Protein AF-A0A552PR44-F1 (afdb_monomer_lite)

Organism: NCBI:txid2486223

Sequence (66 aa):
MIKSINVTGLKPEQIQQIQVLIAAFKAQNQLSKSETEIDMIEYLLENPIEVDNLEFMKREEIYDRT

Structure (mmCIF, N/CA/C/O backbone):
data_AF-A0A552PR44-F1
#
_entry.id   AF-A0A552PR44-F1
#
loop_
_atom_site.group_PDB
_atom_site.id
_atom_site.type_symbol
_atom_site.label_atom_id
_atom_site.label_alt_id
_atom_site.label_comp_id
_atom_site.label_asym_id
_atom_site.label_entity_id
_atom_site.label_seq_id
_atom_site.pdbx_PDB_ins_code
_atom_site.Cartn_x
_atom_site.Cartn_y
_atom_site.Cartn_z
_atom_site.occupancy
_atom_site.B_iso_or_equiv
_atom_site.auth_seq_id
_atom_site.auth_comp_id
_atom_site.auth_asym_id
_ato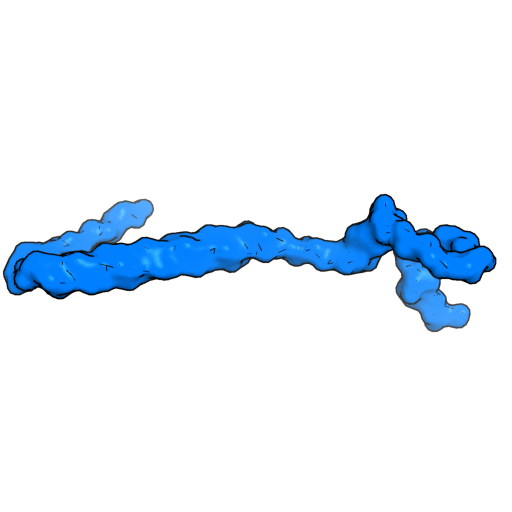m_site.auth_atom_id
_atom_site.pdbx_PDB_model_num
ATOM 1 N N . MET A 1 1 ? -1.021 15.591 13.569 1.00 48.19 1 MET A N 1
ATOM 2 C CA . MET A 1 1 ? -2.345 15.865 14.172 1.00 48.19 1 MET A CA 1
ATOM 3 C C . MET A 1 1 ? -3.084 14.537 14.283 1.00 48.19 1 MET A C 1
ATOM 5 O O . MET A 1 1 ? -3.349 13.928 13.254 1.00 48.19 1 MET A O 1
ATOM 9 N N . ILE A 1 2 ? -3.314 14.023 15.492 1.00 59.03 2 ILE A N 1
ATOM 10 C CA . ILE A 1 2 ? -4.045 12.760 15.690 1.00 59.03 2 ILE A CA 1
ATOM 11 C C . ILE A 1 2 ? -5.540 13.093 15.672 1.00 59.03 2 ILE A C 1
ATOM 13 O O . ILE A 1 2 ? -5.982 13.931 16.452 1.00 59.03 2 ILE A O 1
ATOM 17 N N . LYS A 1 3 ? -6.307 12.475 14.766 1.00 72.75 3 LYS A N 1
ATOM 18 C CA . LYS A 1 3 ? -7.773 12.575 14.746 1.00 72.75 3 LYS A CA 1
ATOM 19 C C . LYS A 1 3 ? -8.340 11.387 15.523 1.00 72.75 3 LYS A C 1
ATOM 21 O O . LYS A 1 3 ? -8.165 10.249 15.097 1.00 72.75 3 LYS A O 1
ATOM 26 N N . SER A 1 4 ? -8.970 11.643 16.665 1.00 77.25 4 SER A N 1
ATOM 27 C CA . SER A 1 4 ? -9.703 10.638 17.437 1.00 77.25 4 SER A CA 1
ATOM 28 C C . SER A 1 4 ? -11.177 10.638 17.029 1.00 77.25 4 SER A C 1
ATOM 30 O O . SER A 1 4 ? -11.762 11.687 16.765 1.00 77.25 4 SER A O 1
ATOM 32 N N . ILE A 1 5 ? -11.778 9.450 16.964 1.00 78.06 5 ILE A N 1
ATOM 33 C CA . ILE A 1 5 ? -13.217 9.276 16.748 1.00 78.06 5 ILE A CA 1
ATOM 34 C C . ILE A 1 5 ? -13.804 8.782 18.065 1.00 78.06 5 ILE A C 1
ATOM 36 O O . ILE A 1 5 ? -13.342 7.781 18.613 1.00 78.06 5 ILE A O 1
ATOM 40 N N . ASN A 1 6 ? -14.806 9.490 18.582 1.00 81.88 6 ASN A N 1
ATOM 41 C CA . ASN A 1 6 ? -15.570 9.016 19.725 1.00 81.88 6 ASN A CA 1
ATOM 42 C C . ASN A 1 6 ? -16.571 7.951 19.250 1.00 81.88 6 ASN A C 1
ATOM 44 O O . ASN A 1 6 ? -17.417 8.235 18.407 1.00 81.88 6 ASN A O 1
ATOM 48 N N . VAL A 1 7 ? -16.457 6.737 19.787 1.00 81.19 7 VAL A N 1
ATOM 49 C CA . VAL A 1 7 ? -17.304 5.583 19.438 1.00 81.19 7 VAL A CA 1
ATOM 50 C C . VAL A 1 7 ? -18.329 5.242 20.527 1.00 81.19 7 VAL A C 1
ATOM 52 O O . VAL A 1 7 ? -19.011 4.222 20.431 1.00 81.19 7 VAL A O 1
ATOM 55 N N . THR A 1 8 ? -18.456 6.070 21.573 1.00 83.19 8 THR A N 1
ATOM 56 C CA . THR A 1 8 ? -19.483 5.861 22.608 1.00 83.19 8 THR A CA 1
ATOM 57 C C . THR A 1 8 ? -20.883 5.962 21.996 1.00 83.19 8 THR A C 1
ATOM 59 O O . THR A 1 8 ? -21.211 6.931 21.320 1.00 83.19 8 THR A O 1
ATOM 62 N N . GLY A 1 9 ? -21.695 4.920 22.197 1.00 84.88 9 GLY A N 1
ATOM 63 C CA . GLY A 1 9 ? -23.038 4.789 21.614 1.00 84.88 9 GLY A CA 1
ATOM 64 C C . GLY A 1 9 ? -23.128 3.883 20.380 1.00 84.88 9 GLY A C 1
ATOM 65 O O . GLY A 1 9 ? -24.236 3.569 19.949 1.00 84.88 9 GLY A O 1
ATOM 66 N N . LEU A 1 10 ? -22.000 3.416 19.836 1.00 86.88 10 LEU A N 1
ATOM 67 C CA . LEU A 1 10 ? -21.994 2.412 18.771 1.00 86.88 10 LEU A CA 1
ATOM 68 C C . LEU A 1 10 ? -22.090 0.998 19.339 1.00 86.88 10 LEU A C 1
ATOM 70 O O . LEU A 1 10 ? -21.508 0.683 20.379 1.00 86.88 10 LEU A O 1
ATOM 74 N N . LYS A 1 11 ? -22.794 0.125 18.616 1.00 93.75 11 LYS A N 1
ATOM 75 C CA . LYS A 1 11 ? -22.794 -1.306 18.922 1.00 93.75 11 LYS A CA 1
ATOM 76 C C . LYS A 1 11 ? -21.431 -1.924 18.574 1.00 93.75 11 LYS A C 1
ATOM 78 O O . LYS A 1 11 ? -20.781 -1.446 17.637 1.00 93.75 11 LYS A O 1
ATOM 83 N N . PRO A 1 12 ? -21.010 -3.000 19.260 1.00 89.81 12 PRO A N 1
ATOM 84 C CA . PRO A 1 12 ? -19.750 -3.686 18.971 1.00 89.81 12 PRO A CA 1
ATOM 85 C C . PRO A 1 12 ? -19.576 -4.048 17.489 1.00 89.81 12 PRO A C 1
ATOM 87 O O . PRO A 1 12 ? -18.499 -3.852 16.930 1.00 89.81 12 PRO A O 1
ATOM 90 N N . GLU A 1 13 ? -20.648 -4.473 16.819 1.00 92.31 13 GLU A N 1
ATOM 91 C CA . GLU A 1 13 ? -20.617 -4.856 15.404 1.00 92.31 13 GLU A CA 1
ATOM 92 C C . GLU A 1 13 ? -20.290 -3.665 14.491 1.00 92.31 13 GLU A C 1
ATOM 94 O O . GLU A 1 13 ? -19.552 -3.802 13.517 1.00 92.31 13 GLU A O 1
ATOM 99 N N . GLN A 1 14 ? -20.792 -2.470 14.818 1.00 87.06 14 GLN A N 1
ATOM 100 C CA . GLN A 1 14 ? -20.519 -1.248 14.054 1.00 87.06 14 GLN A CA 1
ATOM 101 C C . GLN A 1 14 ? -19.068 -0.796 14.238 1.00 87.06 14 GLN A C 1
ATOM 103 O O . GLN A 1 14 ? -18.417 -0.378 13.282 1.00 87.06 14 GLN A O 1
ATOM 108 N N . ILE A 1 15 ? -18.535 -0.929 15.456 1.00 89.94 15 ILE A N 1
ATOM 109 C CA . ILE A 1 15 ? -17.122 -0.652 15.744 1.00 89.94 15 ILE A CA 1
ATOM 110 C C . ILE A 1 15 ? -16.232 -1.601 14.935 1.00 89.94 15 ILE A C 1
ATOM 112 O O . ILE A 1 15 ? -15.246 -1.167 14.337 1.00 89.94 15 ILE A O 1
ATOM 116 N N . GLN A 1 16 ? -16.610 -2.876 14.855 1.00 91.75 16 GLN A N 1
ATOM 117 C CA . GLN A 1 16 ? -15.869 -3.881 14.101 1.00 91.75 16 GLN A CA 1
ATOM 118 C C . GLN A 1 16 ? -15.874 -3.592 12.592 1.00 91.75 16 GLN A C 1
ATOM 120 O O . GLN A 1 16 ? -14.826 -3.662 11.952 1.00 91.75 16 GLN A O 1
ATOM 125 N N . GLN A 1 17 ? -17.008 -3.170 12.027 1.00 90.00 17 GLN A N 1
ATOM 126 C CA . GLN A 1 17 ? -17.089 -2.739 10.624 1.00 90.00 17 GLN A CA 1
ATOM 127 C C . GLN A 1 17 ? -16.176 -1.539 10.329 1.00 90.00 17 GLN A C 1
ATOM 129 O O . GLN A 1 17 ? -15.465 -1.535 9.323 1.00 90.00 17 GLN A O 1
ATOM 134 N N . ILE A 1 18 ? -16.142 -0.543 11.222 1.00 89.12 18 ILE A N 1
ATOM 135 C CA . ILE A 1 18 ? -15.265 0.629 11.081 1.00 89.12 18 ILE A CA 1
ATOM 136 C C . ILE A 1 18 ? -13.789 0.211 11.101 1.00 89.12 18 ILE A C 1
ATOM 138 O O . ILE A 1 18 ? -13.001 0.695 10.289 1.00 89.12 18 ILE A O 1
ATOM 142 N N . GLN A 1 19 ? -13.403 -0.710 11.988 1.00 88.81 19 GLN A N 1
ATOM 143 C CA . GLN A 1 19 ? -12.031 -1.223 12.051 1.00 88.81 19 GLN A CA 1
ATOM 144 C C . GLN A 1 19 ? -11.620 -1.944 10.762 1.00 88.81 19 GLN A C 1
ATOM 146 O O . GLN A 1 19 ? -10.515 -1.712 10.269 1.00 88.81 19 GLN A O 1
ATOM 151 N N . VAL A 1 20 ? -12.510 -2.762 10.191 1.00 92.12 20 VAL A N 1
ATOM 152 C CA . VAL A 1 20 ? -12.275 -3.444 8.907 1.00 92.12 20 VAL A CA 1
ATOM 153 C C . VAL A 1 20 ? -12.074 -2.429 7.782 1.00 92.12 20 VAL A C 1
ATOM 155 O O . VAL A 1 20 ? -11.115 -2.547 7.018 1.00 92.12 20 VAL A O 1
ATOM 158 N N . LEU A 1 21 ? -12.910 -1.387 7.719 1.00 89.50 21 LEU A N 1
ATOM 159 C CA . LEU A 1 21 ? -12.757 -0.312 6.736 1.00 89.50 21 LEU A CA 1
ATOM 160 C C . LEU A 1 21 ? -11.396 0.385 6.878 1.00 89.50 21 LEU A C 1
ATOM 162 O O . LEU A 1 21 ? -10.672 0.550 5.898 1.00 89.50 21 LEU A O 1
ATOM 166 N N . ILE A 1 22 ? -11.015 0.760 8.104 1.00 88.94 22 ILE A N 1
ATOM 167 C CA . ILE A 1 22 ? -9.733 1.424 8.385 1.00 88.94 22 ILE A CA 1
ATOM 168 C C . ILE A 1 22 ? -8.553 0.543 7.961 1.00 88.94 22 ILE A C 1
ATOM 170 O O . ILE A 1 22 ? -7.585 1.053 7.395 1.00 88.94 22 ILE A O 1
ATOM 174 N N . ALA A 1 23 ? -8.615 -0.762 8.231 1.00 89.50 23 ALA A N 1
ATOM 175 C CA . ALA A 1 23 ? -7.575 -1.702 7.832 1.00 89.50 23 ALA A CA 1
ATOM 176 C C . ALA A 1 23 ? -7.437 -1.776 6.303 1.00 89.50 23 ALA A C 1
ATOM 178 O O . ALA A 1 23 ? -6.321 -1.669 5.794 1.00 89.50 23 ALA A O 1
ATOM 179 N N . ALA A 1 24 ? -8.555 -1.859 5.574 1.00 89.25 24 ALA A N 1
ATOM 180 C CA . ALA A 1 24 ? -8.560 -1.868 4.112 1.00 89.25 24 ALA A CA 1
ATOM 181 C C . ALA A 1 24 ? -7.960 -0.578 3.523 1.00 89.25 24 ALA A C 1
ATOM 183 O O . ALA A 1 24 ? -7.084 -0.638 2.662 1.00 89.25 24 ALA A O 1
ATOM 184 N N . PHE A 1 25 ? -8.348 0.591 4.043 1.00 87.38 25 PHE A N 1
ATOM 185 C CA . PHE A 1 25 ? -7.786 1.874 3.605 1.00 87.38 25 PHE A CA 1
ATOM 186 C C . PHE A 1 25 ? -6.296 2.020 3.932 1.00 87.38 25 PHE A C 1
ATOM 188 O O . PHE A 1 25 ? -5.547 2.612 3.153 1.00 87.38 25 PHE A O 1
ATOM 195 N N . LYS A 1 26 ? -5.834 1.500 5.076 1.00 85.94 26 LYS A N 1
ATOM 196 C CA . LYS A 1 26 ? -4.400 1.480 5.403 1.00 85.94 26 LYS A CA 1
ATOM 197 C C . LYS A 1 26 ? -3.622 0.591 4.440 1.00 85.94 26 LYS A C 1
ATOM 199 O O . LYS A 1 26 ? -2.582 1.028 3.958 1.00 85.94 26 LYS A O 1
ATOM 204 N N . ALA A 1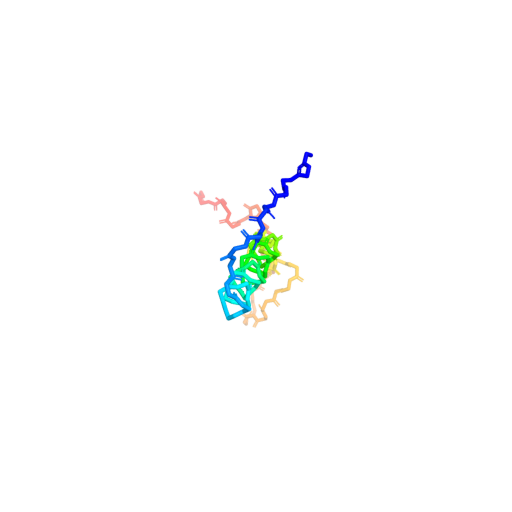 27 ? -4.133 -0.603 4.144 1.00 84.44 27 ALA A N 1
ATOM 205 C CA . ALA A 1 27 ? -3.510 -1.523 3.200 1.00 84.44 27 ALA A CA 1
ATOM 206 C C . ALA A 1 27 ? -3.434 -0.913 1.792 1.00 84.44 27 ALA A C 1
ATOM 208 O O . ALA A 1 27 ? -2.363 -0.905 1.193 1.00 84.44 27 ALA A O 1
ATOM 209 N N . GLN A 1 28 ? -4.522 -0.309 1.303 1.00 80.69 28 GLN A N 1
ATOM 210 C CA . GLN A 1 28 ? -4.537 0.373 0.006 1.00 80.69 28 GLN A CA 1
ATOM 211 C C . GLN A 1 28 ? -3.515 1.516 -0.051 1.00 80.69 28 GLN A C 1
ATOM 213 O O . GLN A 1 28 ? -2.723 1.573 -0.980 1.00 80.69 28 GLN A O 1
ATOM 218 N N . ASN A 1 29 ? -3.462 2.385 0.962 1.00 78.50 29 ASN A N 1
ATOM 219 C CA . ASN A 1 29 ? -2.486 3.481 0.994 1.00 78.50 29 ASN A CA 1
ATOM 220 C C . ASN A 1 29 ? -1.029 3.000 1.084 1.00 78.50 29 ASN A C 1
ATOM 222 O O . ASN A 1 29 ? -0.123 3.720 0.671 1.00 78.50 29 ASN A O 1
ATOM 226 N N . GLN A 1 30 ? -0.781 1.825 1.667 1.00 75.38 30 GLN A N 1
ATOM 227 C CA . GLN A 1 30 ? 0.547 1.207 1.666 1.00 75.38 30 GLN A CA 1
ATOM 228 C C . GLN A 1 30 ? 0.892 0.635 0.288 1.00 75.38 30 GLN A C 1
ATOM 230 O O . GLN A 1 30 ? 2.005 0.850 -0.179 1.00 75.38 30 GLN A O 1
ATOM 235 N N . LEU A 1 31 ? -0.066 -0.008 -0.385 1.00 66.44 31 LEU A N 1
ATOM 236 C CA . LEU A 1 31 ? 0.075 -0.493 -1.762 1.00 66.44 31 LEU A CA 1
ATOM 237 C C . LEU A 1 31 ? 0.329 0.655 -2.747 1.00 66.44 31 LEU A C 1
ATOM 239 O O . LEU A 1 31 ? 1.299 0.607 -3.491 1.00 66.44 31 LEU A O 1
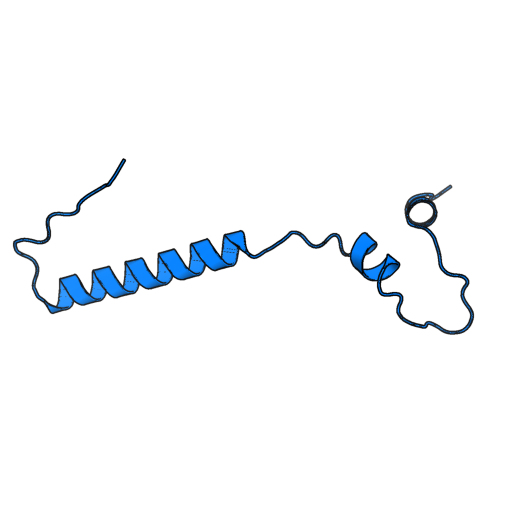ATOM 243 N N . SER A 1 32 ? -0.447 1.739 -2.678 1.00 61.59 32 SER A N 1
ATOM 244 C CA . SER A 1 32 ? -0.272 2.916 -3.544 1.00 61.59 32 SER A CA 1
ATOM 245 C C . SER A 1 32 ? 1.041 3.670 -3.307 1.00 61.59 32 SER A C 1
ATOM 247 O O . SER A 1 32 ? 1.477 4.422 -4.166 1.00 61.59 32 SER A O 1
ATOM 249 N N . LYS A 1 33 ? 1.683 3.497 -2.144 1.00 61.78 33 LYS A N 1
ATOM 250 C CA . LYS A 1 33 ? 3.040 4.014 -1.888 1.00 61.78 33 LYS A CA 1
ATOM 251 C C . LYS A 1 33 ? 4.143 3.060 -2.346 1.00 61.78 33 LYS A C 1
ATOM 253 O O . LYS A 1 33 ? 5.296 3.471 -2.396 1.00 61.78 33 LYS A O 1
ATOM 258 N N . SER A 1 34 ? 3.801 1.800 -2.603 1.00 58.75 34 SER A N 1
ATOM 259 C CA . SER A 1 34 ? 4.724 0.746 -3.025 1.00 58.75 34 SER A CA 1
ATOM 260 C C . SER A 1 34 ? 4.816 0.609 -4.542 1.00 58.75 34 SER A C 1
ATOM 262 O O . SER A 1 34 ? 5.705 -0.099 -5.019 1.00 58.75 34 SER A O 1
ATOM 264 N N . GLU A 1 35 ? 3.940 1.269 -5.301 1.00 59.72 35 GLU A N 1
ATOM 265 C CA . GLU A 1 35 ? 4.139 1.465 -6.734 1.00 59.72 35 GLU A CA 1
ATOM 266 C C . GLU A 1 35 ? 5.284 2.463 -6.907 1.00 59.72 35 GLU A C 1
ATOM 268 O O . GLU A 1 35 ? 5.106 3.669 -7.050 1.00 59.72 35 GLU A O 1
ATOM 273 N N . THR A 1 36 ? 6.502 1.938 -6.805 1.00 62.12 36 THR A N 1
ATOM 274 C CA . THR A 1 36 ? 7.663 2.601 -7.383 1.00 62.12 36 THR A CA 1
ATOM 275 C C . THR A 1 36 ? 7.343 2.671 -8.870 1.00 62.12 36 THR A C 1
ATOM 277 O O . THR A 1 36 ? 7.133 1.621 -9.476 1.00 62.12 36 THR A O 1
ATOM 280 N N . GLU A 1 37 ? 7.209 3.868 -9.444 1.00 66.88 37 GLU A N 1
ATOM 281 C CA . GLU A 1 37 ? 7.185 4.010 -10.900 1.00 66.88 37 GLU A CA 1
ATOM 282 C C . GLU A 1 37 ? 8.497 3.416 -11.413 1.00 66.88 37 GLU A C 1
ATOM 284 O O . GLU A 1 37 ? 9.562 4.021 -11.302 1.00 66.88 37 GLU A O 1
ATOM 289 N N . ILE A 1 38 ? 8.440 2.167 -11.871 1.00 68.38 38 ILE A N 1
ATOM 290 C CA . ILE A 1 38 ? 9.580 1.519 -12.497 1.00 68.38 38 ILE A CA 1
ATOM 291 C C . ILE A 1 38 ? 9.668 2.136 -13.883 1.00 68.38 38 ILE A C 1
ATOM 293 O O . ILE A 1 38 ? 8.767 1.950 -14.705 1.00 68.38 38 ILE A O 1
ATOM 297 N N . ASP A 1 39 ? 10.750 2.867 -14.141 1.00 80.06 39 ASP A N 1
ATOM 298 C CA . ASP A 1 39 ? 11.113 3.218 -15.505 1.00 80.06 39 ASP A CA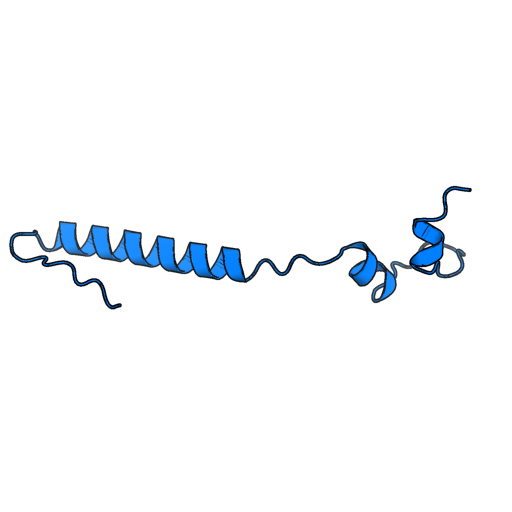 1
ATOM 299 C C . ASP A 1 39 ? 11.417 1.913 -16.244 1.00 80.06 39 ASP A C 1
ATOM 301 O O . ASP A 1 39 ? 12.474 1.300 -16.082 1.00 80.06 39 ASP A O 1
ATOM 305 N N . MET A 1 40 ? 10.439 1.458 -17.027 1.00 79.56 40 MET A N 1
ATOM 306 C CA . MET A 1 40 ? 10.536 0.219 -17.788 1.00 79.56 40 MET A CA 1
ATOM 307 C C . MET A 1 40 ? 11.731 0.234 -18.747 1.00 79.56 40 MET A C 1
ATOM 309 O O . MET A 1 40 ? 12.269 -0.832 -19.031 1.00 79.56 40 MET A O 1
ATOM 313 N N . ILE A 1 41 ? 12.164 1.407 -19.226 1.00 80.00 41 ILE A N 1
ATOM 314 C CA . ILE A 1 41 ? 13.344 1.524 -20.086 1.00 80.00 41 ILE A CA 1
ATOM 315 C C . ILE A 1 41 ? 14.620 1.291 -19.276 1.00 80.00 41 ILE A C 1
ATOM 317 O O . ILE A 1 41 ? 15.460 0.517 -19.723 1.00 80.00 41 ILE A O 1
ATOM 321 N N . GLU A 1 42 ? 14.752 1.882 -18.080 1.00 79.88 42 GLU A N 1
ATOM 322 C CA . GLU A 1 42 ? 15.891 1.593 -17.183 1.00 79.88 42 GLU A CA 1
ATOM 323 C C . GLU A 1 42 ? 15.965 0.098 -16.881 1.00 79.88 42 GLU A C 1
ATOM 325 O O . GLU A 1 42 ? 16.998 -0.540 -17.055 1.00 79.88 42 GLU A O 1
ATOM 330 N N . TYR A 1 43 ? 14.829 -0.474 -16.478 1.00 83.38 43 TYR A N 1
ATOM 331 C CA . TYR A 1 43 ? 14.753 -1.865 -16.062 1.00 83.38 43 TYR A CA 1
ATOM 332 C C . TYR A 1 43 ? 15.205 -2.825 -17.169 1.00 83.38 43 TYR A C 1
ATOM 334 O O . TYR A 1 43 ? 15.935 -3.776 -16.892 1.00 83.38 43 TYR A O 1
ATOM 342 N N . LEU A 1 44 ? 14.796 -2.572 -18.415 1.00 80.88 44 LEU A N 1
ATOM 343 C CA . LEU A 1 44 ? 15.160 -3.395 -19.571 1.00 80.88 44 LEU A CA 1
ATOM 344 C C . LEU A 1 44 ? 16.605 -3.175 -20.040 1.00 80.88 44 LEU A C 1
ATOM 346 O O . LEU A 1 44 ? 17.176 -4.083 -20.637 1.00 80.88 44 LEU A O 1
ATOM 350 N N . LEU A 1 45 ? 17.205 -2.013 -19.766 1.00 79.00 45 LEU A N 1
ATOM 351 C CA . LEU A 1 45 ? 18.629 -1.773 -20.020 1.00 79.00 45 LEU A CA 1
ATOM 352 C C . LEU A 1 45 ? 19.515 -2.495 -18.999 1.00 79.00 45 LEU A C 1
ATOM 354 O O . LEU A 1 45 ? 20.525 -3.083 -19.377 1.00 79.00 45 LEU A O 1
ATOM 358 N N . GLU A 1 46 ? 19.133 -2.487 -17.719 1.00 80.56 46 GLU A N 1
ATOM 359 C CA . GLU A 1 46 ? 19.844 -3.226 -16.667 1.00 80.56 46 GLU A CA 1
ATOM 360 C C . GLU A 1 46 ? 19.618 -4.745 -16.757 1.00 80.56 46 GLU A C 1
ATOM 362 O O . GLU A 1 46 ? 20.490 -5.527 -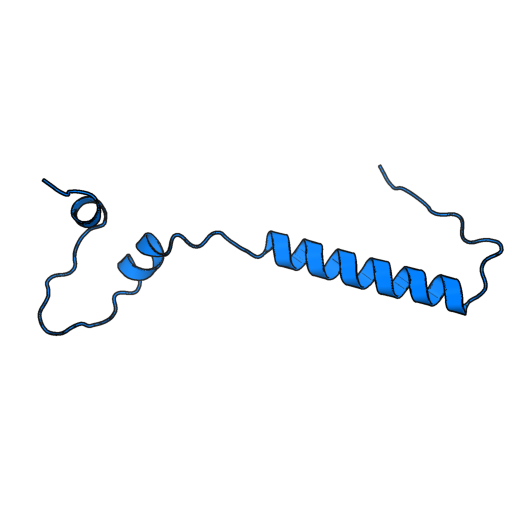16.375 1.00 80.56 46 GLU A O 1
ATOM 367 N N . ASN A 1 47 ? 18.458 -5.172 -17.271 1.00 81.06 47 ASN A N 1
ATOM 368 C CA . ASN A 1 47 ? 18.059 -6.576 -17.400 1.00 81.06 47 ASN A CA 1
ATOM 369 C C . ASN A 1 47 ? 17.701 -6.897 -18.859 1.00 81.06 47 ASN A C 1
ATOM 371 O O . ASN A 1 47 ? 16.526 -7.129 -19.172 1.00 81.06 47 ASN A O 1
ATOM 375 N N . PRO A 1 48 ? 18.687 -6.896 -19.768 1.00 72.69 48 PRO A N 1
ATOM 376 C CA . PRO A 1 48 ? 18.417 -7.095 -21.177 1.00 72.69 48 PRO A CA 1
ATOM 377 C C . PRO A 1 48 ? 17.872 -8.503 -21.429 1.00 72.69 48 PRO A C 1
ATOM 379 O O . PRO A 1 48 ? 18.390 -9.501 -20.925 1.00 72.69 48 PRO A O 1
ATOM 382 N N . ILE A 1 49 ? 16.820 -8.582 -22.240 1.00 71.94 49 ILE A N 1
ATOM 383 C CA . ILE A 1 49 ? 16.321 -9.851 -22.766 1.00 71.94 49 ILE A CA 1
ATOM 384 C C . ILE A 1 49 ? 17.193 -10.204 -23.968 1.00 71.94 49 ILE A C 1
ATOM 386 O O . ILE A 1 49 ? 17.354 -9.393 -24.877 1.00 71.94 49 ILE A O 1
ATOM 390 N N . GLU A 1 50 ? 17.759 -11.406 -23.968 1.00 67.56 50 GLU A N 1
ATOM 391 C CA . GLU A 1 50 ? 18.572 -11.904 -25.073 1.00 67.56 50 GLU A CA 1
ATOM 392 C C . GLU A 1 50 ? 17.665 -12.130 -26.298 1.00 67.56 50 GLU A C 1
ATOM 394 O O . GLU A 1 50 ? 16.864 -13.063 -26.347 1.00 67.56 50 GLU A O 1
ATOM 399 N N . VAL A 1 51 ? 17.735 -11.210 -27.260 1.00 63.19 51 VAL A N 1
ATOM 400 C CA . VAL A 1 51 ? 17.116 -11.317 -28.587 1.00 63.19 51 VAL A CA 1
ATOM 401 C C . VAL A 1 51 ? 18.238 -11.556 -29.589 1.00 63.19 51 VAL A C 1
ATOM 403 O O . VAL A 1 51 ? 19.247 -10.854 -29.551 1.00 63.19 51 VAL A O 1
ATOM 406 N N . ASP A 1 52 ? 18.079 -12.558 -30.455 1.00 57.81 52 ASP A N 1
ATOM 407 C CA . ASP A 1 52 ? 19.129 -13.052 -31.354 1.00 57.81 52 ASP A CA 1
ATOM 408 C C . ASP A 1 52 ? 19.947 -11.925 -32.030 1.00 57.81 52 ASP A C 1
ATOM 410 O O . ASP A 1 52 ? 19.426 -11.139 -32.822 1.00 57.81 52 ASP A O 1
ATOM 414 N N . ASN A 1 53 ? 21.258 -11.906 -31.750 1.00 55.38 53 ASN A N 1
ATOM 415 C CA . ASN A 1 53 ? 22.320 -11.171 -32.458 1.00 55.38 53 ASN A CA 1
ATOM 416 C C . ASN A 1 53 ? 22.166 -9.644 -32.631 1.00 55.38 53 ASN A C 1
ATOM 418 O O . ASN A 1 53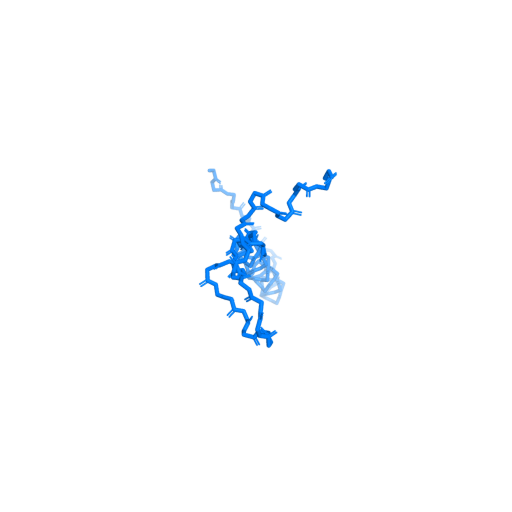 ? 22.694 -9.090 -33.598 1.00 55.38 53 ASN A O 1
ATOM 422 N N . LEU A 1 54 ? 21.510 -8.941 -31.706 1.00 63.38 54 LEU A N 1
ATOM 423 C CA . LEU A 1 54 ? 21.504 -7.472 -31.685 1.00 63.38 54 LEU A CA 1
ATOM 424 C C . LEU A 1 54 ? 22.446 -6.934 -30.599 1.00 63.38 54 LEU A C 1
ATOM 426 O O . LEU A 1 54 ? 22.418 -7.379 -29.456 1.00 63.38 54 LEU A O 1
ATOM 430 N N . GLU A 1 55 ? 23.300 -5.981 -30.977 1.00 70.19 55 GLU A N 1
ATOM 431 C CA . GLU A 1 55 ? 24.149 -5.227 -30.050 1.00 70.19 55 GLU A CA 1
ATOM 432 C C . GLU A 1 55 ? 23.271 -4.503 -29.012 1.00 70.19 55 GLU A C 1
ATOM 434 O O . GLU A 1 55 ? 22.198 -3.996 -29.347 1.00 70.19 55 GLU A O 1
ATOM 439 N N . PHE A 1 56 ? 23.694 -4.486 -27.742 1.00 69.25 56 PHE A N 1
ATOM 440 C CA . PHE A 1 56 ? 22.927 -3.847 -26.669 1.00 69.25 56 PHE A CA 1
ATOM 441 C C . PHE A 1 56 ? 22.790 -2.340 -26.939 1.00 69.25 56 PHE A C 1
ATOM 443 O O . PHE A 1 56 ? 23.779 -1.610 -26.887 1.00 69.25 56 PHE A O 1
ATOM 450 N N . MET A 1 57 ? 21.566 -1.880 -27.208 1.00 68.75 57 MET A N 1
ATOM 451 C CA . MET A 1 57 ? 21.261 -0.457 -27.402 1.00 68.75 57 MET A CA 1
ATOM 452 C C . MET A 1 57 ? 21.343 0.313 -26.082 1.00 68.75 57 MET A C 1
ATOM 454 O O . MET A 1 57 ? 20.884 -0.164 -25.044 1.00 68.75 57 MET A O 1
ATOM 458 N N . LYS A 1 58 ? 21.883 1.532 -26.126 1.00 73.94 58 LYS A N 1
ATOM 459 C CA . LYS A 1 58 ? 21.893 2.485 -25.008 1.00 73.94 58 LYS A CA 1
ATOM 460 C C . LYS A 1 58 ? 20.588 3.274 -24.952 1.00 73.94 58 LYS A C 1
ATOM 462 O O . LYS A 1 58 ? 19.890 3.418 -25.954 1.00 73.94 58 LYS A O 1
ATOM 467 N N . ARG A 1 59 ? 20.266 3.848 -23.785 1.00 70.25 59 ARG A N 1
ATOM 468 C CA . ARG A 1 59 ? 19.034 4.635 -23.592 1.00 70.25 59 ARG A CA 1
ATOM 469 C C . ARG A 1 59 ? 18.906 5.768 -24.604 1.00 70.25 59 ARG A C 1
ATOM 471 O O . ARG A 1 59 ? 17.824 5.991 -25.136 1.00 70.25 59 ARG A O 1
ATOM 478 N N . GLU A 1 60 ? 19.988 6.500 -24.824 1.00 74.19 60 GLU A N 1
ATOM 479 C CA . GLU A 1 60 ? 20.016 7.682 -25.684 1.00 74.19 60 GLU A CA 1
ATOM 480 C C . GLU A 1 60 ? 19.631 7.324 -27.129 1.00 74.19 60 GLU A C 1
ATOM 482 O O . GLU A 1 60 ? 18.943 8.091 -27.795 1.00 74.19 60 GLU A O 1
ATOM 487 N N . GLU A 1 61 ? 19.973 6.109 -27.564 1.00 70.44 61 GLU A N 1
ATOM 488 C CA . GLU A 1 61 ? 19.719 5.585 -28.910 1.00 70.44 61 GLU A CA 1
ATOM 489 C C . GLU A 1 61 ? 18.253 5.160 -29.118 1.00 70.44 61 GLU A C 1
ATOM 491 O O . GLU A 1 61 ? 17.779 5.112 -30.248 1.00 70.44 61 GLU A O 1
ATOM 496 N N . ILE A 1 62 ? 17.498 4.893 -28.043 1.00 70.88 62 ILE A N 1
ATOM 497 C CA . ILE A 1 62 ? 16.062 4.551 -28.115 1.00 70.88 62 ILE A CA 1
ATOM 498 C C . ILE A 1 62 ? 15.216 5.788 -28.463 1.00 70.88 62 ILE A C 1
ATOM 500 O O . ILE A 1 62 ? 14.169 5.679 -29.110 1.00 70.88 62 ILE A O 1
ATOM 504 N N . TYR A 1 63 ? 15.651 6.967 -28.015 1.00 67.38 63 TYR A N 1
ATOM 505 C CA . TYR A 1 63 ? 14.922 8.224 -28.190 1.00 67.38 63 TYR A CA 1
ATOM 506 C C . TYR A 1 63 ? 15.350 9.010 -29.434 1.00 67.38 63 TYR A C 1
ATOM 508 O O . TYR A 1 63 ? 14.576 9.851 -29.902 1.00 67.38 63 TYR A O 1
ATOM 516 N N . ASP A 1 64 ? 16.517 8.710 -30.005 1.00 64.25 64 ASP A N 1
ATOM 517 C CA . ASP A 1 64 ? 16.964 9.291 -31.269 1.00 64.25 64 ASP A CA 1
ATOM 518 C C . ASP A 1 64 ? 16.210 8.664 -32.454 1.00 64.25 64 ASP A C 1
ATOM 520 O O . ASP A 1 64 ? 16.598 7.665 -33.055 1.00 64.25 64 ASP A O 1
ATOM 524 N N . ARG A 1 65 ? 15.077 9.283 -32.803 1.00 55.88 65 ARG A N 1
ATOM 525 C CA . ARG A 1 65 ? 14.411 9.122 -34.103 1.00 55.88 65 ARG A CA 1
ATOM 526 C C . ARG A 1 65 ? 14.858 10.244 -35.042 1.00 55.88 65 ARG A C 1
ATOM 528 O O . ARG A 1 65 ? 14.074 11.152 -35.321 1.00 55.88 65 ARG A O 1
ATOM 535 N N . THR A 1 66 ? 16.099 10.200 -35.509 1.00 53.91 66 THR A N 1
ATOM 536 C CA . THR A 1 66 ? 16.564 11.021 -36.644 1.00 53.91 66 THR A CA 1
ATOM 537 C C . THR A 1 66 ? 16.974 10.150 -37.807 1.00 53.91 66 THR A C 1
ATOM 539 O O . THR A 1 66 ? 17.689 9.157 -37.557 1.00 53.91 66 THR A O 1
#

Foldseek 3Di:
DDDDDDCPPPDPVVVVVVVVVVVVVVVVVVVVVPPPVPPPLVVCLVVPDDDPPDDRDDPVRVPPPD

pLDDT: mean 75.74, std 11.45, range [48.19, 93.75]

Secondary structure (DSSP, 8-state):
-------TT--HHHHHHHHHHHHHHHHHHHHHHH-----HHHHHHHS----TT-----HHHHH---

Radius of gyration: 24.51 Å; chains: 1; bounding box: 47×29×59 Å